Protein AF-A0A2P5GQV2-F1 (afdb_monomer_lite)

Structure (mmCIF, N/CA/C/O backbone):
data_AF-A0A2P5GQV2-F1
#
_entry.id   AF-A0A2P5GQV2-F1
#
loop_
_atom_site.group_PDB
_atom_site.id
_atom_site.type_symbol
_atom_site.label_atom_id
_atom_site.label_alt_id
_atom_site.label_comp_id
_atom_site.label_asym_id
_atom_site.label_entity_id
_atom_site.label_seq_id
_atom_site.pdbx_PDB_ins_code
_atom_site.Cartn_x
_atom_site.Cartn_y
_atom_site.Cartn_z
_atom_site.occupancy
_atom_site.B_iso_or_equiv
_atom_site.auth_seq_id
_atom_site.auth_comp_id
_atom_site.auth_asym_id
_atom_site.auth_atom_id
_atom_site.pdbx_PDB_model_num
ATOM 1 N N . MET A 1 1 ? 13.552 -11.429 -9.523 1.00 64.81 1 MET A N 1
ATOM 2 C CA . MET A 1 1 ? 14.384 -10.788 -8.478 1.00 64.81 1 MET A CA 1
ATOM 3 C C . MET A 1 1 ? 13.770 -11.135 -7.137 1.00 64.81 1 MET A C 1
ATOM 5 O O . MET A 1 1 ? 12.593 -10.899 -7.019 1.00 64.81 1 MET A O 1
ATOM 9 N N . ASN A 1 2 ? 14.469 -11.722 -6.168 1.00 74.31 2 ASN A N 1
ATOM 10 C CA . ASN A 1 2 ? 13.862 -11.954 -4.846 1.00 74.31 2 ASN A CA 1
ATOM 11 C C . ASN A 1 2 ? 14.017 -10.670 -4.006 1.00 74.31 2 ASN A C 1
ATOM 13 O O . ASN A 1 2 ? 15.121 -10.126 -3.949 1.00 74.31 2 ASN A O 1
ATOM 17 N N . PHE A 1 3 ? 12.940 -10.153 -3.420 1.00 82.56 3 PHE A N 1
ATOM 18 C CA . PHE A 1 3 ? 12.954 -8.948 -2.594 1.00 82.56 3 PHE A CA 1
ATOM 19 C C . PHE A 1 3 ? 13.264 -9.300 -1.139 1.00 82.56 3 PHE A C 1
ATOM 21 O O . PHE A 1 3 ? 12.441 -9.880 -0.439 1.00 82.56 3 PHE A O 1
ATOM 28 N N . GLU A 1 4 ? 14.433 -8.886 -0.650 1.00 86.38 4 GLU A N 1
ATOM 29 C CA . GLU A 1 4 ? 14.764 -8.973 0.782 1.00 86.38 4 GLU A CA 1
ATOM 30 C C . GLU A 1 4 ? 14.183 -7.799 1.588 1.00 86.38 4 GLU A C 1
ATOM 32 O O . GLU A 1 4 ? 13.942 -7.910 2.789 1.00 86.38 4 GLU A O 1
ATOM 37 N N . LYS A 1 5 ? 13.982 -6.650 0.933 1.00 90.69 5 LYS A N 1
ATOM 38 C CA . LYS A 1 5 ? 13.413 -5.432 1.517 1.00 90.69 5 LYS A CA 1
ATOM 39 C C . LYS A 1 5 ? 12.831 -4.532 0.433 1.00 90.69 5 LYS A C 1
ATOM 41 O O . LYS A 1 5 ? 13.280 -4.581 -0.711 1.00 90.69 5 LYS A O 1
ATOM 46 N N . LEU A 1 6 ? 11.910 -3.660 0.830 1.00 93.75 6 LEU A 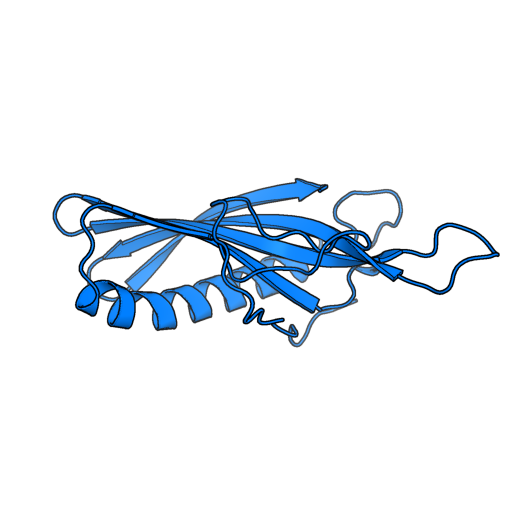N 1
ATOM 47 C CA . LEU A 1 6 ? 11.354 -2.615 -0.028 1.00 93.75 6 LEU A CA 1
ATOM 48 C C . LEU A 1 6 ? 11.745 -1.235 0.485 1.00 93.75 6 LEU A C 1
ATOM 50 O O . LEU A 1 6 ? 11.911 -1.025 1.689 1.00 93.75 6 LEU A O 1
ATOM 54 N N . ASN A 1 7 ? 11.862 -0.285 -0.434 1.00 94.25 7 ASN A N 1
ATOM 55 C CA . ASN A 1 7 ? 12.106 1.109 -0.112 1.00 94.25 7 ASN A CA 1
ATOM 56 C C . ASN A 1 7 ? 10.783 1.888 -0.135 1.00 94.25 7 ASN A C 1
ATOM 58 O O . ASN A 1 7 ? 10.211 2.113 -1.200 1.00 94.25 7 ASN A O 1
ATOM 62 N N . LYS A 1 8 ? 10.292 2.284 1.045 1.00 93.44 8 LYS A N 1
ATOM 63 C CA . LYS A 1 8 ? 9.068 3.089 1.169 1.00 93.44 8 LYS A CA 1
ATOM 64 C C . LYS A 1 8 ? 9.379 4.545 0.842 1.00 93.44 8 LYS A C 1
ATOM 66 O O . LYS A 1 8 ? 10.115 5.199 1.584 1.00 93.44 8 LYS A O 1
ATOM 71 N N . LEU A 1 9 ? 8.782 5.063 -0.221 1.00 92.31 9 LEU A N 1
ATOM 72 C CA . LEU A 1 9 ? 8.817 6.480 -0.551 1.00 92.31 9 LEU A CA 1
ATOM 73 C C . LEU A 1 9 ? 7.778 7.221 0.299 1.00 92.31 9 LEU A C 1
ATOM 75 O O . LEU A 1 9 ? 6.686 6.714 0.562 1.00 92.31 9 LEU A O 1
ATOM 79 N N . ASN A 1 10 ? 8.140 8.417 0.759 1.00 90.38 10 ASN A N 1
ATOM 80 C CA . ASN A 1 10 ? 7.266 9.278 1.548 1.00 90.38 10 ASN A CA 1
ATOM 81 C C . ASN A 1 10 ? 7.151 10.630 0.853 1.00 90.38 10 ASN A C 1
ATOM 83 O O . ASN A 1 10 ? 8.153 11.184 0.401 1.00 90.38 10 ASN A O 1
ATOM 87 N N . PHE A 1 11 ? 5.934 11.163 0.809 1.00 89.25 11 PHE A N 1
ATOM 88 C CA . PHE A 1 11 ? 5.635 12.435 0.166 1.00 89.25 11 PHE A CA 1
ATOM 89 C C . PHE A 1 11 ? 5.110 13.428 1.194 1.00 89.25 11 PHE A C 1
ATOM 91 O O . PHE A 1 11 ? 4.190 13.125 1.953 1.00 89.25 11 PHE A O 1
ATOM 98 N N . GLU A 1 12 ? 5.698 14.622 1.215 1.00 85.75 12 GLU A N 1
ATOM 99 C CA . GLU A 1 12 ? 5.372 15.665 2.195 1.00 85.75 12 GLU A CA 1
ATOM 100 C C . GLU A 1 12 ? 4.339 16.673 1.671 1.00 85.75 12 GLU A C 1
ATOM 102 O O . GLU A 1 12 ? 3.669 17.354 2.453 1.00 85.75 12 GLU A O 1
ATOM 107 N N . ALA A 1 13 ? 4.196 16.786 0.347 1.00 88.25 13 ALA A N 1
ATOM 108 C CA . ALA A 1 13 ? 3.276 17.731 -0.273 1.00 88.25 13 ALA A CA 1
ATOM 109 C C . ALA A 1 13 ? 1.825 17.353 0.053 1.00 88.25 13 ALA A C 1
ATOM 111 O O . ALA A 1 13 ? 1.399 16.236 -0.205 1.00 88.25 13 ALA A O 1
ATOM 112 N N . LYS A 1 14 ? 1.039 18.268 0.627 1.00 86.81 14 LYS A N 1
ATOM 113 C CA . LYS A 1 14 ? -0.340 17.958 1.040 1.00 86.81 14 LYS A CA 1
ATOM 114 C C . LYS A 1 14 ? -1.230 17.598 -0.149 1.00 86.81 14 LYS A C 1
ATOM 116 O O . LYS A 1 14 ? -1.227 18.285 -1.165 1.00 86.81 14 LYS A O 1
ATOM 121 N N . ASN A 1 15 ? -2.065 16.586 0.046 1.00 85.50 15 ASN A N 1
ATOM 122 C CA . ASN A 1 15 ? -3.091 16.186 -0.905 1.00 85.50 15 ASN A CA 1
ATOM 123 C C . ASN A 1 15 ? -4.384 16.980 -0.658 1.00 85.50 15 ASN A C 1
ATOM 125 O O . ASN A 1 15 ? -5.233 16.583 0.138 1.00 85.50 15 ASN A O 1
ATOM 129 N N . ASN A 1 16 ? -4.489 18.157 -1.282 1.00 81.38 16 ASN A N 1
ATOM 130 C CA . ASN A 1 16 ? -5.608 19.088 -1.065 1.00 81.38 16 ASN A CA 1
ATOM 131 C C . ASN A 1 16 ? -6.833 18.784 -1.939 1.00 81.38 16 ASN A C 1
ATOM 133 O O . ASN A 1 16 ? -7.930 19.241 -1.628 1.00 81.38 16 ASN A O 1
ATOM 137 N N . GLU A 1 17 ? -6.644 18.044 -3.029 1.00 80.31 17 GLU A N 1
ATOM 138 C CA . GLU A 1 17 ? -7.695 17.736 -4.007 1.00 80.31 17 GLU A CA 1
ATOM 139 C C . GLU A 1 17 ? -8.334 16.368 -3.763 1.00 80.31 17 GLU A C 1
ATOM 141 O O . GLU A 1 17 ? -9.261 15.980 -4.468 1.00 80.31 17 GLU A O 1
ATOM 146 N N . ASN A 1 18 ? -7.875 15.651 -2.730 1.00 75.81 18 ASN A N 1
ATOM 147 C CA . ASN A 1 18 ? -8.379 14.329 -2.370 1.00 75.81 18 ASN A CA 1
ATOM 148 C C . ASN A 1 18 ? -8.330 13.347 -3.561 1.00 75.81 18 ASN A C 1
ATOM 150 O O . ASN A 1 18 ? -9.189 12.477 -3.701 1.00 75.81 18 ASN A O 1
ATOM 154 N N . HIS A 1 19 ? -7.325 13.502 -4.423 1.00 79.12 19 HIS A N 1
ATOM 155 C CA . HIS A 1 19 ? -6.992 12.562 -5.489 1.00 79.12 19 HIS A CA 1
ATOM 156 C C . HIS A 1 19 ? -6.080 11.458 -4.939 1.00 79.12 19 HIS A C 1
ATOM 158 O O . HIS A 1 19 ? -5.572 11.560 -3.823 1.00 79.12 19 HIS A O 1
ATOM 164 N N . HIS A 1 20 ? -5.863 10.386 -5.695 1.00 79.25 20 HIS A N 1
ATOM 165 C CA . HIS A 1 20 ? -4.835 9.408 -5.336 1.00 79.25 20 HIS A CA 1
ATOM 166 C C . HIS A 1 20 ? -3.445 9.942 -5.696 1.00 79.25 20 HIS A C 1
ATOM 168 O O . HIS A 1 20 ? -3.300 10.787 -6.579 1.00 79.25 20 HIS A O 1
ATOM 174 N N . VAL A 1 21 ? -2.425 9.449 -4.996 1.00 81.12 21 VAL A N 1
ATOM 175 C CA . VAL A 1 21 ? -1.026 9.727 -5.332 1.00 81.12 21 VAL A CA 1
ATOM 176 C C . VAL A 1 21 ? -0.643 8.874 -6.533 1.00 81.12 21 VAL A C 1
ATOM 178 O O . VAL A 1 21 ? -0.892 7.673 -6.519 1.00 81.12 21 VAL A O 1
ATOM 181 N N . CYS A 1 22 ? -0.043 9.496 -7.539 1.00 81.94 22 CYS A N 1
ATOM 182 C CA . CYS A 1 22 ? 0.510 8.824 -8.706 1.00 81.94 22 CYS A CA 1
ATOM 183 C C . CYS A 1 22 ? 1.919 9.363 -8.948 1.00 81.94 22 CYS A C 1
ATOM 185 O O . CYS A 1 22 ? 2.171 10.559 -8.748 1.00 81.94 22 CYS A O 1
ATOM 187 N N . TRP A 1 23 ? 2.831 8.490 -9.365 1.00 78.38 23 TRP A N 1
ATOM 188 C CA . TRP A 1 23 ? 4.145 8.900 -9.838 1.00 78.38 23 TRP A CA 1
ATOM 189 C C . TRP A 1 23 ? 4.048 9.324 -11.307 1.00 78.38 23 TRP A C 1
ATOM 191 O O . TRP A 1 23 ? 4.292 8.536 -12.218 1.00 78.38 23 TRP A O 1
ATOM 201 N N . ASP A 1 24 ? 3.654 10.579 -11.524 1.00 70.31 24 ASP A N 1
ATOM 202 C CA . ASP A 1 24 ? 3.516 11.200 -12.843 1.00 70.31 24 ASP A CA 1
ATOM 203 C C . ASP A 1 24 ? 4.662 12.195 -13.082 1.00 70.31 24 ASP A C 1
ATOM 205 O O . ASP A 1 24 ? 5.016 12.992 -12.215 1.00 70.31 24 ASP A O 1
ATOM 209 N N . VAL A 1 25 ? 5.255 12.165 -14.272 1.00 66.69 25 VAL A N 1
ATOM 210 C CA . VAL A 1 25 ? 6.312 13.107 -14.670 1.00 66.69 25 VAL A CA 1
ATOM 211 C C . VAL A 1 25 ? 5.818 14.548 -14.756 1.00 66.69 25 VAL A C 1
ATOM 213 O O . VAL A 1 25 ? 6.612 15.473 -14.574 1.00 66.69 25 VAL A O 1
ATOM 216 N N . ASP A 1 26 ? 4.523 14.737 -15.009 1.00 71.50 26 ASP A N 1
ATOM 217 C CA . ASP A 1 26 ? 3.915 16.052 -15.194 1.00 71.50 26 ASP A CA 1
ATOM 218 C C . ASP A 1 26 ? 3.403 16.660 -13.875 1.00 71.50 26 ASP A C 1
ATOM 220 O O . ASP A 1 26 ? 3.098 17.856 -13.820 1.00 71.50 26 ASP A O 1
ATOM 224 N N . HIS A 1 27 ? 3.354 15.877 -12.788 1.00 74.38 27 HIS A N 1
ATOM 225 C CA . HIS A 1 27 ? 2.795 16.300 -11.503 1.00 74.38 27 HIS A CA 1
ATOM 226 C C . HIS A 1 27 ? 3.657 15.859 -10.317 1.00 74.38 27 HIS A C 1
ATOM 228 O O . HIS A 1 27 ? 4.016 14.698 -10.175 1.00 74.38 27 HIS A O 1
ATOM 234 N N . THR A 1 28 ? 3.935 16.776 -9.388 1.00 80.56 28 THR A N 1
ATOM 235 C CA . THR A 1 28 ? 4.627 16.423 -8.140 1.00 80.56 28 THR A CA 1
ATOM 236 C C . THR A 1 28 ? 3.764 15.468 -7.300 1.00 80.56 28 THR A C 1
ATOM 238 O O . THR A 1 28 ? 2.657 15.865 -6.920 1.00 80.56 28 THR A O 1
ATOM 241 N N . PRO A 1 29 ? 4.259 14.271 -6.924 1.00 84.81 29 PRO A N 1
ATOM 242 C CA . PRO A 1 29 ? 3.521 13.359 -6.057 1.00 84.81 29 PRO A CA 1
ATOM 243 C C . PRO A 1 29 ? 3.183 13.997 -4.703 1.00 84.81 29 PRO A C 1
ATOM 245 O O . PRO A 1 29 ? 4.009 14.676 -4.082 1.00 84.81 29 PRO A O 1
ATOM 248 N N . THR A 1 30 ? 1.961 13.769 -4.228 1.00 88.88 30 THR A N 1
ATOM 249 C CA . THR A 1 30 ? 1.470 14.281 -2.941 1.00 88.88 30 THR A CA 1
ATOM 250 C C . THR A 1 30 ? 1.430 13.198 -1.865 1.00 88.88 30 THR A C 1
ATOM 252 O O . THR A 1 30 ? 1.622 12.020 -2.132 1.00 88.88 30 THR A O 1
ATOM 255 N N . ALA A 1 31 ? 1.170 13.591 -0.623 1.00 91.06 31 ALA A N 1
ATOM 256 C CA . ALA A 1 31 ? 0.961 12.709 0.511 1.00 91.06 31 ALA A CA 1
ATOM 257 C C . ALA A 1 31 ? -0.233 11.763 0.270 1.00 91.06 31 ALA A C 1
ATOM 259 O O . ALA A 1 31 ? -1.145 12.10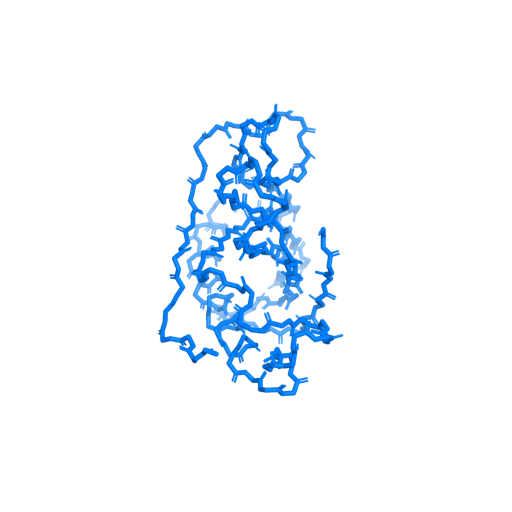7 -0.494 1.00 91.06 31 ALA A O 1
ATOM 260 N N . PRO A 1 32 ? -0.266 10.600 0.948 1.00 92.12 32 PRO A N 1
ATOM 261 C CA . PRO A 1 32 ? -1.346 9.634 0.798 1.00 92.12 32 PRO A CA 1
ATOM 262 C C . PRO A 1 32 ? -2.713 10.265 1.055 1.00 92.12 32 PRO A C 1
ATOM 264 O O . PRO A 1 32 ? -2.872 11.101 1.952 1.00 92.12 32 PRO A O 1
ATOM 267 N N . ARG A 1 33 ? -3.723 9.812 0.317 1.00 92.50 33 ARG A N 1
ATOM 268 C CA . ARG A 1 33 ? -5.113 10.119 0.645 1.00 92.50 33 ARG A CA 1
ATOM 269 C C . ARG A 1 33 ? -5.519 9.357 1.909 1.00 92.50 33 ARG A C 1
ATOM 271 O O . ARG A 1 33 ? -5.294 8.154 2.011 1.00 92.50 33 ARG A O 1
ATOM 278 N N . LEU A 1 34 ? -6.111 10.050 2.882 1.00 92.62 34 LEU A N 1
ATOM 279 C CA . LEU A 1 34 ? -6.546 9.460 4.153 1.00 92.62 34 LEU A CA 1
ATOM 280 C C . LEU A 1 34 ? -8.060 9.613 4.306 1.00 92.62 34 LEU A C 1
ATOM 282 O O . LEU A 1 34 ? -8.568 10.730 4.381 1.00 92.62 34 LEU A O 1
ATOM 286 N N . CYS A 1 35 ? -8.778 8.494 4.377 1.00 92.56 35 CYS A N 1
ATOM 287 C CA . CYS A 1 35 ? -10.235 8.459 4.498 1.00 92.56 35 CYS A CA 1
ATOM 288 C C . CYS A 1 35 ? -10.640 7.685 5.756 1.00 92.56 35 CYS A C 1
ATOM 290 O O . CYS A 1 35 ? -10.778 6.462 5.739 1.00 92.56 35 CYS A O 1
ATOM 292 N N . TYR A 1 36 ? -10.849 8.408 6.857 1.00 94.12 36 TYR A N 1
ATOM 293 C CA . TYR A 1 36 ? -11.226 7.829 8.145 1.00 94.12 36 TYR A CA 1
ATOM 294 C C . TYR A 1 36 ? -12.664 8.175 8.516 1.00 94.12 36 TYR A C 1
ATOM 296 O O . TYR A 1 36 ? -13.040 9.344 8.548 1.00 94.12 36 TYR A O 1
ATOM 304 N N . THR A 1 37 ? -13.465 7.157 8.832 1.00 95.81 37 THR A N 1
ATOM 305 C CA . THR A 1 37 ? -14.874 7.326 9.215 1.00 95.81 37 THR A CA 1
ATOM 306 C C . THR A 1 37 ? -15.131 6.733 10.595 1.00 95.81 37 THR A C 1
ATOM 308 O O . THR A 1 37 ? -14.878 5.552 10.821 1.00 95.81 37 THR A O 1
ATOM 311 N N . ASN A 1 38 ? -1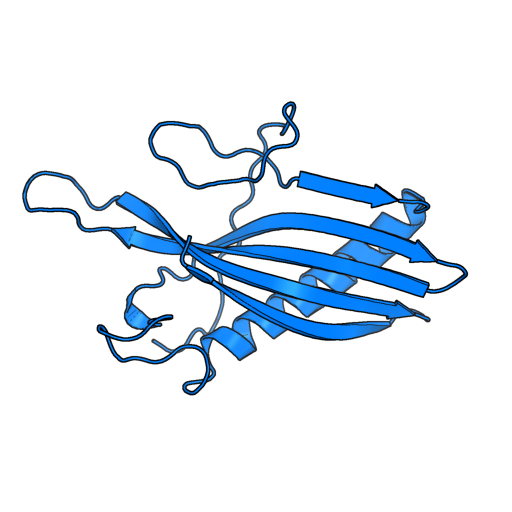5.682 7.540 11.508 1.00 95.06 38 ASN A N 1
ATOM 312 C CA . ASN A 1 38 ? -15.983 7.166 12.900 1.00 95.06 38 ASN A CA 1
ATOM 313 C C . ASN A 1 38 ? -14.766 6.711 13.728 1.00 95.06 38 ASN A C 1
ATOM 315 O O . ASN A 1 38 ? -14.916 5.949 14.681 1.00 95.06 38 ASN A O 1
ATOM 319 N N . ILE A 1 39 ? -13.567 7.180 13.385 1.00 93.44 39 ILE A N 1
ATOM 320 C CA . ILE A 1 39 ? -12.319 6.836 14.071 1.00 93.44 39 ILE A CA 1
ATOM 321 C C . ILE A 1 39 ? -11.743 8.094 14.724 1.00 93.44 39 ILE A C 1
ATOM 323 O O . ILE A 1 39 ? -11.685 9.150 14.097 1.00 93.44 39 ILE A O 1
ATOM 327 N N . SER A 1 40 ? -11.299 7.987 15.975 1.00 93.25 40 SER A N 1
AT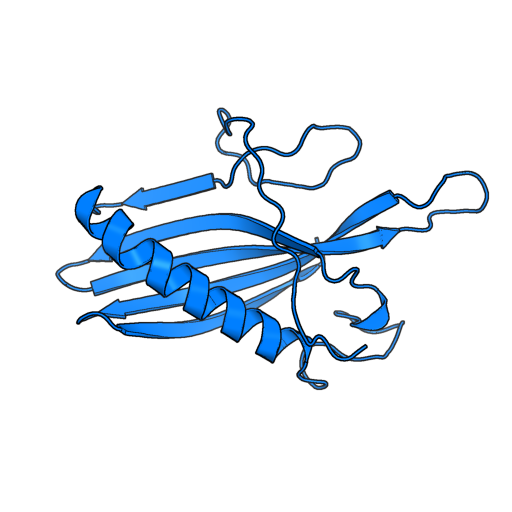OM 328 C CA . SER A 1 40 ? -10.585 9.065 16.667 1.00 93.25 40 SER A CA 1
ATOM 329 C C . SER A 1 40 ? -9.084 9.072 16.354 1.00 93.25 40 SER A C 1
ATOM 331 O O . SER A 1 40 ? -8.483 8.036 16.081 1.00 93.25 40 SER A O 1
ATOM 333 N N . GLU A 1 41 ? -8.429 10.227 16.494 1.00 92.81 41 GLU A N 1
ATOM 334 C CA . GLU A 1 41 ? -6.970 10.358 16.318 1.00 92.81 41 GLU A CA 1
ATOM 335 C C . GLU A 1 41 ? -6.165 9.403 17.215 1.00 92.81 41 GLU A C 1
ATOM 337 O O . GLU A 1 41 ? -5.142 8.860 16.802 1.00 92.81 41 GLU A O 1
ATOM 342 N N . LYS A 1 42 ? -6.648 9.150 18.439 1.00 93.25 42 LYS A N 1
ATOM 343 C CA . LYS A 1 42 ? -6.029 8.191 19.365 1.00 93.25 42 LYS A CA 1
ATOM 344 C C . LYS A 1 42 ? -6.099 6.756 18.839 1.00 93.25 42 LYS A C 1
ATOM 346 O O . LYS A 1 42 ? -5.193 5.970 19.079 1.00 93.25 42 LYS A O 1
ATOM 351 N N . GLU A 1 43 ? -7.185 6.393 18.169 1.00 93.19 43 GLU A N 1
ATOM 352 C CA . GLU A 1 43 ? -7.323 5.065 17.571 1.00 93.19 43 GLU A CA 1
ATOM 353 C C . GLU A 1 43 ? -6.449 4.933 16.325 1.00 93.19 43 GLU A C 1
ATOM 355 O O . GLU A 1 43 ? -5.809 3.899 16.157 1.00 93.19 43 GLU A O 1
ATOM 360 N N . ILE A 1 44 ? -6.339 5.993 15.514 1.00 92.12 44 ILE A N 1
ATOM 361 C CA . ILE A 1 44 ? -5.416 6.038 14.368 1.00 92.12 44 ILE A CA 1
ATOM 362 C C . ILE A 1 44 ? -3.977 5.839 14.843 1.00 92.12 44 ILE A C 1
ATOM 364 O O . ILE A 1 44 ? -3.272 5.007 14.285 1.00 92.12 44 ILE A O 1
ATOM 368 N N . SER A 1 45 ? -3.539 6.532 15.898 1.00 92.81 45 SER A N 1
ATOM 369 C CA . SER A 1 45 ? -2.153 6.417 16.378 1.00 92.81 45 SER A CA 1
ATOM 370 C C . SER A 1 45 ? -1.794 5.031 16.930 1.00 92.81 45 SER A C 1
ATOM 372 O O . SER A 1 45 ? -0.617 4.678 16.968 1.00 92.81 45 SER A O 1
ATOM 374 N N . ILE A 1 46 ? -2.792 4.234 17.326 1.00 92.06 46 ILE A N 1
ATOM 375 C CA . ILE A 1 46 ? -2.619 2.829 17.721 1.00 92.06 46 ILE A CA 1
ATOM 376 C C . ILE A 1 46 ? -2.641 1.914 16.492 1.00 92.06 46 ILE A C 1
ATOM 378 O O . ILE A 1 46 ? -1.800 1.024 16.381 1.00 92.06 46 ILE A O 1
ATOM 382 N N . LEU A 1 47 ? -3.602 2.115 15.587 1.00 92.44 47 LEU A N 1
ATOM 383 C CA . LEU A 1 47 ? -3.804 1.275 14.408 1.00 92.44 47 LEU A CA 1
ATOM 384 C C . LEU A 1 47 ? -2.661 1.418 13.400 1.00 92.44 47 LEU A C 1
ATOM 386 O O . LEU A 1 47 ? -2.173 0.413 12.891 1.00 92.44 47 LEU A O 1
ATOM 390 N N . ASP A 1 48 ? -2.231 2.647 13.115 1.00 92.62 48 ASP A N 1
ATOM 391 C CA . ASP A 1 48 ? -1.368 2.947 11.971 1.00 92.62 48 ASP A CA 1
ATOM 392 C C . ASP A 1 48 ? -0.028 2.188 12.019 1.00 92.62 48 ASP A C 1
ATOM 394 O O . ASP A 1 48 ? 0.276 1.485 11.058 1.00 92.62 48 ASP A O 1
ATOM 398 N N . PRO A 1 49 ? 0.732 2.154 13.134 1.00 94.25 49 PRO A N 1
ATOM 399 C CA . PRO A 1 49 ? 1.987 1.395 13.187 1.00 94.25 49 PRO A CA 1
ATOM 400 C C . PRO A 1 49 ? 1.805 -0.127 13.056 1.00 94.25 49 PRO A C 1
ATOM 402 O O . PRO A 1 49 ? 2.715 -0.839 12.623 1.00 94.25 49 PRO A O 1
ATOM 405 N N . LEU A 1 50 ? 0.652 -0.655 13.481 1.00 94.69 50 LEU A N 1
ATOM 406 C CA . LEU A 1 50 ? 0.328 -2.078 13.350 1.00 94.69 50 LEU A CA 1
ATOM 407 C C . LEU A 1 50 ? -0.019 -2.406 11.899 1.00 94.69 50 LEU A C 1
ATOM 409 O O . LEU A 1 50 ? 0.507 -3.371 11.343 1.00 94.69 50 LEU A O 1
ATOM 413 N N . LEU A 1 51 ? -0.848 -1.561 11.287 1.00 95.06 51 LEU A N 1
ATOM 414 C CA . LEU A 1 51 ? -1.264 -1.679 9.901 1.00 95.06 51 LEU A CA 1
ATOM 415 C C . LEU A 1 51 ? -0.079 -1.531 8.948 1.00 95.06 51 LEU A C 1
ATOM 417 O O . LEU A 1 51 ? 0.075 -2.354 8.056 1.00 95.06 51 LEU A O 1
ATOM 421 N N . GLU A 1 52 ? 0.802 -0.551 9.161 1.00 94.19 52 GLU A N 1
ATOM 422 C CA . GLU A 1 52 ? 1.983 -0.359 8.312 1.00 94.19 52 GLU A CA 1
ATOM 423 C C . GLU A 1 52 ? 2.897 -1.584 8.300 1.00 94.19 52 GLU A C 1
ATOM 425 O O . GLU A 1 52 ? 3.381 -1.987 7.245 1.00 94.19 52 GLU A O 1
ATOM 430 N N . ARG A 1 53 ? 3.098 -2.215 9.459 1.00 95.38 53 ARG A N 1
ATOM 431 C CA . ARG A 1 53 ? 3.885 -3.447 9.557 1.00 95.38 53 ARG A CA 1
ATOM 432 C C . ARG A 1 53 ? 3.194 -4.627 8.876 1.00 95.38 53 ARG A C 1
ATOM 434 O O . ARG A 1 53 ? 3.867 -5.384 8.182 1.00 95.38 53 ARG A O 1
ATOM 441 N N . ALA A 1 54 ? 1.884 -4.783 9.071 1.00 95.81 54 ALA A N 1
ATOM 442 C CA . ALA A 1 54 ? 1.114 -5.851 8.438 1.00 95.81 54 ALA A CA 1
ATOM 443 C C . ALA A 1 54 ? 1.117 -5.707 6.908 1.00 95.81 54 ALA A C 1
ATOM 445 O O . ALA A 1 54 ? 1.417 -6.667 6.204 1.00 95.81 54 ALA A O 1
ATOM 446 N N . VAL A 1 55 ? 0.876 -4.494 6.401 1.00 95.88 55 VAL A N 1
ATOM 447 C CA . VAL A 1 55 ? 0.939 -4.157 4.972 1.00 95.88 55 VAL A CA 1
ATOM 448 C C . VAL A 1 55 ? 2.329 -4.428 4.412 1.00 95.88 55 VAL A C 1
ATOM 450 O O . VAL A 1 55 ? 2.442 -5.121 3.409 1.00 95.88 55 VAL A O 1
ATOM 453 N N . TYR A 1 56 ? 3.391 -3.955 5.072 1.00 95.94 56 TYR A N 1
ATOM 454 C CA . TYR A 1 56 ? 4.762 -4.176 4.604 1.00 95.94 56 TYR A CA 1
ATOM 455 C C . TYR A 1 56 ? 5.090 -5.664 4.435 1.00 95.94 56 TYR A C 1
ATOM 457 O O . TYR A 1 56 ? 5.620 -6.061 3.399 1.00 95.94 56 TYR A O 1
ATOM 465 N N . GLN A 1 57 ? 4.751 -6.490 5.431 1.00 96.06 57 GLN A N 1
ATOM 466 C CA . GLN A 1 57 ? 4.999 -7.929 5.357 1.00 96.06 57 GLN A CA 1
ATOM 467 C C . GLN A 1 57 ? 4.160 -8.588 4.257 1.00 96.06 57 GLN A C 1
ATOM 469 O O . GLN A 1 57 ? 4.688 -9.347 3.455 1.00 96.06 57 GLN A O 1
ATOM 474 N N . THR A 1 58 ? 2.879 -8.232 4.174 1.00 96.25 58 THR A N 1
ATOM 475 C CA . THR A 1 58 ? 1.943 -8.766 3.174 1.00 96.25 58 THR A CA 1
ATOM 476 C C . THR A 1 58 ? 2.409 -8.480 1.751 1.00 96.25 58 THR A C 1
ATOM 478 O O . THR A 1 58 ? 2.384 -9.357 0.892 1.00 96.25 58 THR A O 1
ATOM 481 N N . VAL A 1 59 ? 2.868 -7.254 1.503 1.00 96.06 59 VAL A N 1
ATOM 482 C CA . VAL A 1 59 ? 3.433 -6.857 0.214 1.00 96.06 59 VAL A CA 1
ATOM 483 C C . VAL A 1 59 ? 4.687 -7.666 -0.102 1.00 96.06 59 VAL A C 1
ATOM 485 O O . VAL A 1 59 ? 4.819 -8.167 -1.215 1.00 96.06 59 VAL A O 1
ATOM 488 N N . LEU A 1 60 ? 5.626 -7.773 0.845 1.00 95.88 60 LEU A N 1
ATOM 489 C CA . LEU A 1 60 ? 6.849 -8.546 0.632 1.00 95.88 60 LEU A CA 1
ATOM 490 C C . LEU A 1 60 ? 6.535 -9.998 0.271 1.00 95.88 60 LEU A C 1
ATOM 492 O O . LEU A 1 60 ? 7.144 -10.539 -0.650 1.00 95.88 60 LEU A O 1
ATOM 496 N N . ASP A 1 61 ? 5.579 -10.605 0.968 1.00 95.69 61 ASP A N 1
ATOM 497 C CA . ASP A 1 61 ? 5.155 -11.977 0.709 1.00 95.69 61 ASP A CA 1
ATOM 498 C C . ASP A 1 61 ? 4.524 -12.094 -0.690 1.00 95.69 61 ASP A C 1
ATOM 500 O O . ASP A 1 61 ? 4.911 -12.971 -1.461 1.00 95.69 61 ASP A O 1
ATOM 504 N N . TYR A 1 62 ? 3.638 -11.160 -1.068 1.00 96.12 62 TYR A N 1
ATOM 505 C CA . TYR A 1 62 ? 3.024 -11.114 -2.402 1.00 96.12 62 TYR A CA 1
ATOM 506 C C . TYR A 1 62 ? 4.078 -11.017 -3.513 1.00 96.12 62 TYR A C 1
ATOM 508 O O . TYR A 1 62 ? 4.052 -11.780 -4.477 1.00 96.12 62 TYR A O 1
ATOM 516 N N . LEU A 1 63 ? 5.023 -10.080 -3.388 1.00 95.31 63 LEU A N 1
ATOM 517 C CA . LEU A 1 63 ? 6.025 -9.826 -4.422 1.00 95.31 63 LEU A CA 1
ATOM 518 C C . LEU A 1 63 ? 7.018 -10.981 -4.582 1.00 95.31 63 LEU A C 1
ATOM 520 O O . LEU A 1 63 ? 7.571 -11.149 -5.667 1.00 95.31 63 LEU A O 1
ATOM 524 N N . ASN A 1 64 ? 7.247 -11.768 -3.529 1.00 94.00 64 ASN A N 1
ATOM 525 C CA . ASN A 1 64 ? 8.165 -12.908 -3.542 1.00 94.00 64 ASN A CA 1
ATOM 526 C C . ASN A 1 64 ? 7.501 -14.243 -3.903 1.00 94.00 64 ASN A C 1
ATOM 528 O O . ASN A 1 64 ? 8.210 -15.208 -4.205 1.00 94.00 64 ASN A O 1
ATOM 532 N N . GLU A 1 65 ? 6.171 -14.301 -3.939 1.00 94.50 65 GLU A N 1
ATOM 533 C CA . GLU A 1 65 ? 5.420 -15.468 -4.394 1.00 94.50 65 GLU A CA 1
ATOM 534 C C . GLU A 1 65 ? 5.384 -15.521 -5.929 1.00 94.50 65 GLU A C 1
ATOM 536 O O . GLU A 1 65 ? 4.905 -14.605 -6.595 1.00 94.50 65 GLU A O 1
ATOM 541 N N . GLU A 1 66 ? 5.924 -16.591 -6.519 1.00 91.50 66 GLU A N 1
ATOM 542 C CA . GLU A 1 66 ? 6.061 -16.734 -7.979 1.00 91.50 66 GLU A CA 1
ATOM 543 C C . GLU A 1 66 ? 4.703 -16.880 -8.669 1.00 91.50 66 GLU A C 1
ATOM 545 O O . GLU A 1 66 ? 4.529 -16.415 -9.793 1.00 91.50 66 GLU A O 1
ATOM 550 N N . ALA A 1 67 ? 3.723 -17.475 -7.985 1.00 92.81 67 ALA A N 1
ATOM 551 C CA . ALA A 1 67 ? 2.367 -17.601 -8.509 1.00 92.81 67 ALA A CA 1
ATOM 552 C C . ALA A 1 67 ? 1.612 -16.259 -8.586 1.00 92.81 67 ALA A C 1
ATOM 554 O O . ALA A 1 67 ? 0.638 -16.161 -9.330 1.00 92.81 67 ALA A O 1
ATOM 555 N N . LEU A 1 68 ? 2.037 -15.250 -7.817 1.00 93.31 68 LEU A N 1
ATOM 556 C CA . LEU A 1 68 ? 1.382 -13.940 -7.734 1.00 93.31 68 LEU A CA 1
ATOM 557 C C . LEU A 1 68 ? 2.149 -12.869 -8.512 1.00 93.31 68 LEU A C 1
ATOM 559 O O . LEU A 1 68 ? 1.553 -12.122 -9.280 1.00 93.31 68 LEU A O 1
ATOM 563 N N . CYS A 1 69 ? 3.471 -12.820 -8.351 1.00 92.75 69 CYS A N 1
ATOM 564 C CA . CYS A 1 69 ? 4.362 -11.911 -9.059 1.00 92.75 69 CYS A CA 1
ATOM 565 C C . CYS A 1 69 ? 5.479 -12.724 -9.707 1.00 92.75 69 CYS A C 1
ATOM 567 O O . CYS A 1 69 ? 6.432 -13.130 -9.045 1.00 92.75 69 CYS A O 1
ATOM 569 N N . ASN A 1 70 ? 5.333 -12.996 -10.997 1.00 91.62 70 ASN A N 1
ATOM 570 C CA . ASN A 1 70 ? 6.152 -13.971 -11.713 1.00 91.62 70 ASN A CA 1
ATOM 571 C C . ASN A 1 70 ? 7.386 -13.318 -12.361 1.00 91.62 70 ASN A C 1
ATOM 573 O O . ASN A 1 70 ? 7.505 -12.095 -12.427 1.00 91.62 70 ASN A O 1
ATOM 577 N N . ALA A 1 71 ? 8.325 -14.125 -12.846 1.00 89.00 71 ALA A N 1
ATOM 578 C CA . ALA A 1 71 ? 9.508 -13.650 -13.566 1.00 89.00 71 ALA A CA 1
ATOM 579 C C . ALA A 1 71 ? 9.343 -13.570 -15.100 1.00 89.00 71 ALA A C 1
ATOM 581 O O . ALA A 1 71 ? 10.321 -13.278 -15.791 1.00 89.00 71 ALA A O 1
ATOM 582 N N . ASP A 1 72 ? 8.154 -13.844 -15.640 1.00 90.25 72 ASP A N 1
ATOM 583 C CA . ASP A 1 72 ? 7.893 -13.817 -17.079 1.00 90.25 72 ASP A CA 1
ATOM 584 C C . ASP A 1 72 ? 7.691 -12.361 -17.554 1.00 90.25 72 ASP A C 1
ATOM 586 O O . ASP A 1 72 ? 6.797 -11.666 -17.062 1.00 90.25 72 ASP A O 1
ATOM 590 N N . PRO A 1 73 ? 8.519 -11.850 -18.486 1.00 85.88 73 PRO A N 1
ATOM 591 C CA . PRO A 1 73 ? 8.421 -10.472 -18.969 1.00 85.88 73 PRO A CA 1
ATOM 592 C C . PRO A 1 73 ? 7.116 -10.156 -19.714 1.00 85.88 73 PRO A C 1
ATOM 594 O O . PRO A 1 73 ? 6.787 -8.968 -19.841 1.00 85.88 73 PRO A O 1
ATOM 597 N N . ASP A 1 74 ? 6.395 -11.178 -20.183 1.00 88.31 74 ASP A N 1
ATOM 598 C CA . ASP A 1 74 ? 5.158 -11.066 -20.957 1.00 88.31 74 ASP A CA 1
ATOM 599 C C . ASP A 1 74 ? 3.895 -11.263 -20.097 1.00 88.31 74 ASP A C 1
ATOM 601 O O . ASP A 1 74 ? 2.775 -11.131 -20.599 1.00 88.31 74 ASP A O 1
ATOM 605 N N . MET A 1 75 ? 4.044 -11.535 -18.793 1.00 90.69 75 MET A N 1
ATOM 606 C CA . MET A 1 75 ? 2.930 -11.696 -17.856 1.00 90.69 75 MET A CA 1
ATOM 607 C C . MET A 1 75 ? 2.909 -10.602 -16.789 1.00 90.69 75 MET A C 1
ATOM 609 O O . MET A 1 75 ? 3.935 -10.177 -16.267 1.00 90.69 75 MET A O 1
ATOM 613 N N . PHE A 1 76 ? 1.707 -10.165 -16.416 1.00 91.50 76 PHE A N 1
ATOM 614 C CA . PHE A 1 76 ? 1.505 -9.208 -15.330 1.00 91.50 76 PHE A CA 1
ATOM 615 C C . PHE A 1 76 ? 1.070 -9.916 -14.031 1.00 91.50 76 PHE A C 1
ATOM 617 O O . PHE A 1 76 ? 0.229 -10.816 -14.111 1.00 91.50 76 PHE A O 1
ATOM 624 N N . PRO A 1 77 ? 1.551 -9.479 -12.850 1.00 92.69 77 PRO A N 1
ATOM 625 C CA . PRO A 1 77 ? 2.680 -8.568 -12.645 1.00 92.69 77 PRO A CA 1
ATOM 626 C C . PRO A 1 77 ? 4.034 -9.281 -12.789 1.00 92.69 77 PRO A C 1
ATOM 628 O O . PRO A 1 77 ? 4.217 -10.398 -12.303 1.00 92.69 77 PRO A O 1
ATOM 631 N N . CYS A 1 78 ? 4.997 -8.600 -13.414 1.00 91.56 78 CYS A N 1
ATOM 632 C CA . CYS A 1 78 ? 6.342 -9.102 -13.676 1.00 91.56 78 CYS A CA 1
ATOM 633 C C . CYS A 1 78 ? 7.350 -8.542 -12.666 1.00 91.56 78 CYS A C 1
ATOM 635 O O . CYS A 1 78 ? 7.680 -7.352 -12.649 1.00 91.56 78 CYS A O 1
ATOM 637 N N . ARG A 1 79 ? 7.921 -9.433 -11.863 1.00 91.75 79 ARG A N 1
ATOM 638 C CA . ARG A 1 79 ? 8.846 -9.111 -10.779 1.00 91.75 79 ARG A CA 1
ATOM 639 C C . ARG A 1 79 ? 10.135 -8.449 -11.249 1.00 91.75 79 ARG A C 1
ATOM 641 O O . ARG A 1 79 ? 10.731 -7.683 -10.502 1.00 91.75 79 ARG A O 1
ATOM 648 N N . SER A 1 80 ? 10.611 -8.751 -12.459 1.00 88.81 80 SER A N 1
ATOM 649 C CA . SER A 1 80 ? 11.850 -8.154 -12.981 1.00 88.81 80 SER A CA 1
ATOM 650 C C . SER A 1 80 ? 11.690 -6.708 -13.449 1.00 88.81 80 SER A C 1
ATOM 652 O O . SER A 1 80 ? 12.700 -6.077 -13.748 1.00 88.81 80 SER A O 1
ATOM 654 N N . ARG A 1 81 ? 10.457 -6.191 -13.535 1.00 89.81 81 ARG A N 1
ATOM 655 C CA . ARG A 1 81 ? 10.191 -4.788 -13.892 1.00 89.81 81 ARG A CA 1
ATOM 656 C C . ARG A 1 81 ? 10.222 -3.853 -12.685 1.00 89.81 81 ARG A C 1
ATOM 658 O O . ARG A 1 81 ? 10.581 -2.688 -12.817 1.00 89.81 81 ARG A O 1
ATOM 665 N N . LEU A 1 82 ? 9.895 -4.381 -11.511 1.00 92.06 82 LEU A N 1
ATOM 666 C CA . LEU A 1 82 ? 9.812 -3.633 -10.263 1.00 92.06 82 LEU A CA 1
ATOM 667 C C . LEU A 1 82 ? 11.180 -3.100 -9.809 1.00 92.06 82 LEU A C 1
ATOM 669 O O . LEU A 1 82 ? 12.167 -3.835 -9.778 1.00 92.06 82 LEU A O 1
ATOM 673 N N . THR A 1 83 ? 11.225 -1.840 -9.371 1.00 92.12 83 THR A N 1
ATOM 674 C CA . THR A 1 83 ? 12.455 -1.202 -8.856 1.00 92.12 83 THR A CA 1
ATOM 675 C C . THR A 1 83 ? 12.749 -1.540 -7.391 1.00 92.12 83 THR A C 1
ATOM 677 O O . THR A 1 83 ? 13.860 -1.321 -6.905 1.00 92.12 83 THR A O 1
ATOM 680 N N . GLY A 1 84 ? 11.752 -2.067 -6.672 1.00 92.81 84 GLY A N 1
ATOM 681 C CA . GLY A 1 84 ? 11.783 -2.252 -5.218 1.00 92.81 84 GLY A CA 1
ATOM 682 C C . GLY A 1 84 ? 11.379 -1.007 -4.422 1.00 92.81 84 GLY A C 1
ATOM 683 O O . GLY A 1 84 ? 11.380 -1.054 -3.188 1.00 92.81 84 GLY A O 1
ATOM 684 N N . ASN A 1 85 ? 11.014 0.083 -5.100 1.00 93.88 85 ASN A N 1
ATOM 685 C CA . ASN A 1 85 ? 10.363 1.226 -4.479 1.00 93.88 85 ASN A CA 1
ATOM 686 C C . ASN A 1 85 ? 8.847 1.015 -4.416 1.00 93.88 85 ASN A C 1
ATOM 688 O O . ASN A 1 85 ? 8.241 0.401 -5.296 1.00 93.88 85 ASN A O 1
ATOM 692 N N . TYR A 1 86 ? 8.236 1.534 -3.356 1.00 95.00 86 TYR A N 1
ATOM 693 C CA . TYR A 1 86 ? 6.788 1.553 -3.212 1.00 95.00 86 TYR A CA 1
ATOM 694 C C . TYR A 1 86 ? 6.342 2.716 -2.339 1.00 95.00 86 TYR A C 1
ATOM 696 O O . TYR A 1 86 ? 7.127 3.272 -1.570 1.00 95.00 86 TYR A O 1
ATOM 704 N N . TYR A 1 87 ? 5.065 3.056 -2.404 1.00 94.19 87 TYR A N 1
ATOM 705 C CA . TYR A 1 87 ? 4.458 4.037 -1.516 1.00 94.19 87 TYR A CA 1
ATOM 706 C C . TYR A 1 87 ? 2.998 3.703 -1.242 1.00 94.19 87 TYR A C 1
ATOM 708 O O . TYR A 1 87 ? 2.392 2.861 -1.901 1.00 94.19 87 TYR A O 1
ATOM 716 N N . ILE A 1 88 ? 2.433 4.363 -0.234 1.00 94.81 88 ILE A N 1
ATOM 717 C CA . ILE A 1 88 ? 1.011 4.253 0.085 1.00 94.81 88 ILE A CA 1
ATOM 718 C C . ILE A 1 88 ? 0.287 5.380 -0.647 1.00 94.81 88 ILE A C 1
ATOM 720 O O . ILE A 1 88 ? 0.533 6.548 -0.359 1.00 94.81 88 ILE A O 1
ATOM 724 N N . ALA A 1 89 ? -0.588 5.038 -1.586 1.00 94.62 89 ALA A N 1
ATOM 725 C CA . ALA A 1 89 ? -1.393 6.010 -2.316 1.00 94.62 89 ALA A CA 1
ATOM 726 C C . ALA A 1 89 ? -2.640 6.412 -1.517 1.00 94.62 89 ALA A C 1
ATOM 728 O O . ALA A 1 89 ? -3.028 7.583 -1.505 1.00 94.62 89 ALA A O 1
ATOM 729 N N . GLU A 1 90 ? -3.241 5.457 -0.802 1.00 95.12 90 GLU A N 1
ATOM 730 C CA . GLU A 1 90 ? -4.441 5.685 0.001 1.00 95.12 90 GLU A CA 1
ATOM 731 C C . GLU A 1 90 ? -4.494 4.788 1.246 1.00 95.12 90 GLU A C 1
ATOM 733 O O . GLU A 1 90 ? -4.075 3.630 1.219 1.00 95.12 90 GLU A O 1
ATOM 738 N N . LYS A 1 91 ? -5.043 5.327 2.341 1.00 95.25 91 LYS A N 1
ATOM 739 C CA . LYS A 1 91 ? -5.512 4.562 3.502 1.00 95.25 91 LYS A CA 1
ATOM 740 C C . LYS A 1 91 ? -6.976 4.901 3.771 1.00 95.25 91 LYS A C 1
ATOM 742 O O . LYS A 1 91 ? -7.305 6.038 4.122 1.00 95.25 91 LYS A O 1
ATOM 747 N N . CYS A 1 92 ? -7.834 3.898 3.672 1.00 95.31 92 CYS A N 1
ATOM 748 C CA . CYS A 1 92 ? -9.251 3.982 3.990 1.00 95.31 92 CYS A CA 1
ATOM 749 C C . CYS A 1 92 ? -9.537 3.129 5.222 1.00 95.31 92 CYS A C 1
ATOM 751 O O . CYS A 1 92 ? -9.157 1.963 5.266 1.00 95.31 92 CYS A O 1
ATOM 753 N N . CYS A 1 93 ? -10.211 3.678 6.232 1.00 96.19 93 CYS A N 1
ATOM 754 C CA . CYS A 1 93 ? -10.643 2.891 7.384 1.00 96.19 93 CYS A CA 1
ATOM 755 C C . CYS A 1 93 ? -11.964 3.414 7.956 1.00 96.19 93 CYS A C 1
ATOM 757 O O . CYS A 1 93 ? -12.184 4.618 8.110 1.00 96.19 93 CYS A O 1
ATOM 759 N N . VAL A 1 94 ? -12.846 2.487 8.301 1.00 96.25 94 VAL A N 1
ATOM 760 C CA . VAL A 1 94 ? -14.117 2.738 8.968 1.00 96.25 94 VAL A CA 1
ATOM 761 C C . VAL A 1 94 ? -14.178 1.936 10.257 1.00 96.25 94 VAL A C 1
ATOM 763 O O . VAL A 1 94 ? -13.834 0.754 10.297 1.00 96.25 94 VAL A O 1
ATOM 766 N N . LYS A 1 95 ? -14.652 2.578 11.323 1.00 95.31 95 LYS A N 1
ATOM 767 C CA . LYS A 1 95 ? -15.019 1.887 12.556 1.00 95.31 95 LYS A CA 1
ATOM 768 C C . LYS A 1 95 ? -16.508 1.569 12.551 1.00 95.31 95 LYS A C 1
ATOM 770 O O . LYS A 1 95 ? -17.343 2.461 12.380 1.00 95.31 95 LYS A O 1
ATOM 775 N N . GLN A 1 96 ? -16.829 0.303 12.784 1.00 93.50 96 GLN A N 1
ATOM 776 C CA . GLN A 1 96 ? -18.183 -0.181 13.024 1.00 93.50 96 GLN A CA 1
ATOM 777 C C . GLN A 1 96 ? -18.186 -0.931 14.356 1.00 93.50 96 GLN A C 1
ATOM 779 O O . GLN A 1 96 ? -17.441 -1.890 14.544 1.00 93.50 96 GLN A O 1
ATOM 784 N N . GLU A 1 97 ? -18.991 -0.454 15.308 1.00 87.75 97 GLU A N 1
ATOM 785 C CA . GLU A 1 97 ? -19.003 -0.953 16.689 1.00 87.75 97 GLU A CA 1
ATOM 786 C C . GLU A 1 97 ? -17.591 -0.941 17.318 1.00 87.75 97 GLU A C 1
ATOM 788 O O . GLU A 1 97 ? -17.020 0.130 17.523 1.00 87.75 97 GLU A O 1
ATOM 793 N N . ASN A 1 98 ? -17.019 -2.116 17.602 1.00 86.38 98 ASN A N 1
ATOM 794 C CA . ASN A 1 98 ? -15.676 -2.298 18.164 1.00 86.38 98 ASN A CA 1
ATOM 795 C C . ASN A 1 98 ? -14.679 -2.920 17.168 1.00 86.38 98 ASN A C 1
ATOM 797 O O . ASN A 1 98 ? -13.645 -3.443 17.588 1.00 86.38 98 ASN A O 1
ATOM 801 N N . ARG A 1 99 ? -14.974 -2.876 15.864 1.00 92.81 99 ARG A N 1
ATOM 802 C CA . ARG A 1 99 ? -14.100 -3.394 14.807 1.00 92.81 99 ARG A CA 1
ATOM 803 C C . ARG A 1 99 ? -13.780 -2.309 13.788 1.00 92.81 99 ARG A C 1
ATOM 805 O O . ARG A 1 99 ? -14.599 -1.441 13.483 1.00 92.81 99 ARG A O 1
ATOM 812 N N . PHE A 1 100 ? -12.561 -2.365 13.278 1.00 94.62 100 PHE A N 1
ATOM 813 C CA . PHE A 1 100 ? -12.082 -1.503 12.212 1.00 94.62 100 PHE A CA 1
ATOM 814 C C . PHE A 1 100 ? -11.985 -2.332 10.940 1.00 94.62 100 PHE A C 1
ATOM 816 O O . PHE A 1 100 ? -11.564 -3.488 10.988 1.00 94.62 100 PHE A O 1
ATOM 823 N N . HIS A 1 101 ? -12.368 -1.737 9.821 1.00 96.06 101 HIS A N 1
ATOM 824 C CA . HIS A 1 101 ? -12.286 -2.342 8.500 1.00 96.06 101 HIS A CA 1
ATOM 825 C C . HIS A 1 101 ? -11.782 -1.310 7.515 1.00 96.06 101 HIS A C 1
ATOM 827 O O . HIS A 1 101 ? -12.105 -0.128 7.643 1.00 96.06 101 HIS A O 1
ATOM 833 N N . GLY A 1 102 ? -11.031 -1.740 6.516 1.00 97.00 102 GLY A N 1
ATOM 834 C CA . GLY A 1 102 ? -10.493 -0.795 5.561 1.00 97.00 102 GLY A CA 1
ATOM 835 C C . GLY A 1 102 ? -9.644 -1.430 4.487 1.00 97.00 102 GLY A C 1
ATOM 836 O O . GLY A 1 102 ? -9.540 -2.655 4.395 1.00 97.00 102 GLY A O 1
ATOM 837 N N . SER A 1 103 ? -9.019 -0.557 3.709 1.00 97.75 103 SER A N 1
ATOM 838 C CA . SER A 1 103 ? -8.022 -0.925 2.722 1.00 97.75 103 SER A CA 1
ATOM 839 C C . SER A 1 103 ? -6.836 0.034 2.747 1.00 97.75 103 SER A C 1
ATOM 841 O O . SER A 1 103 ? -6.936 1.198 3.156 1.00 97.75 103 SER A O 1
ATOM 843 N N . VAL A 1 104 ? -5.681 -0.485 2.344 1.00 97.88 104 VAL A N 1
ATOM 844 C CA . VAL A 1 104 ? -4.478 0.296 2.065 1.00 97.88 104 VAL A CA 1
ATOM 845 C C . VAL A 1 104 ? -4.093 0.046 0.618 1.00 97.88 104 VAL A C 1
ATOM 847 O O . VAL A 1 104 ? -3.772 -1.084 0.256 1.00 97.88 104 VAL A O 1
ATOM 850 N N . LEU A 1 105 ? -4.112 1.101 -0.191 1.00 97.25 105 LEU A N 1
ATOM 851 C CA . LEU A 1 105 ? -3.659 1.062 -1.574 1.00 97.25 105 LEU A CA 1
ATOM 852 C C . LEU A 1 105 ? -2.174 1.407 -1.620 1.00 97.25 105 LEU A C 1
ATOM 854 O O . LEU A 1 105 ? -1.758 2.492 -1.200 1.00 97.25 105 LEU A O 1
ATOM 858 N N . THR A 1 106 ? -1.377 0.483 -2.138 1.00 97.25 106 THR A N 1
ATOM 859 C CA . THR A 1 106 ? 0.062 0.651 -2.347 1.00 97.25 106 THR A CA 1
ATOM 860 C C . THR A 1 106 ? 0.381 0.642 -3.828 1.00 97.25 106 THR A C 1
ATOM 862 O O . THR A 1 106 ? -0.196 -0.149 -4.566 1.00 97.25 106 THR A O 1
ATOM 865 N N . HIS A 1 107 ? 1.284 1.516 -4.260 1.00 95.88 107 HIS A N 1
ATOM 866 C CA . HIS A 1 107 ? 1.792 1.550 -5.628 1.00 95.88 107 HIS A CA 1
ATOM 867 C C . HIS A 1 107 ? 3.270 1.173 -5.624 1.00 95.88 107 HIS A C 1
ATOM 869 O O . HIS A 1 107 ? 4.025 1.577 -4.734 1.00 95.88 107 HIS A O 1
ATOM 875 N N . PHE A 1 108 ? 3.667 0.412 -6.635 1.00 95.31 108 PHE A N 1
ATOM 876 C CA . PHE A 1 108 ? 5.035 0.009 -6.916 1.00 95.31 108 PHE A CA 1
ATOM 877 C C . PHE A 1 108 ? 5.423 0.520 -8.282 1.00 95.31 108 PHE A C 1
ATOM 879 O O . PHE A 1 108 ? 4.608 0.538 -9.207 1.00 95.31 108 PHE A O 1
ATOM 886 N N . THR A 1 109 ? 6.689 0.871 -8.405 1.00 92.56 109 THR A N 1
ATOM 887 C CA . THR A 1 109 ? 7.210 1.503 -9.601 1.00 92.56 109 THR A CA 1
ATOM 888 C C . THR A 1 109 ? 8.074 0.553 -10.425 1.00 92.56 109 THR A C 1
ATOM 890 O O . THR A 1 109 ? 8.658 -0.412 -9.916 1.00 92.56 109 THR A O 1
ATOM 893 N N . GLU A 1 110 ? 8.171 0.843 -11.718 1.00 91.25 110 GLU A N 1
ATOM 894 C CA . GLU A 1 110 ? 9.108 0.228 -12.654 1.00 91.25 110 GLU A CA 1
ATOM 895 C C . GLU A 1 110 ? 10.057 1.271 -13.251 1.00 91.25 110 GLU A C 1
ATOM 897 O O . GLU A 1 110 ? 9.751 2.464 -13.299 1.00 91.25 110 GLU A O 1
ATOM 902 N N . LEU A 1 111 ? 11.210 0.817 -13.750 1.00 84.69 111 LEU A N 1
ATOM 903 C CA . LEU A 1 111 ? 12.045 1.645 -14.619 1.00 84.69 111 LEU A CA 1
ATOM 904 C C . LEU A 1 111 ? 11.513 1.563 -16.048 1.00 84.69 111 LEU A C 1
ATOM 906 O O . LEU A 1 111 ? 11.796 0.610 -16.779 1.00 84.69 111 LEU A O 1
ATOM 910 N N . PHE A 1 112 ? 10.787 2.591 -16.469 1.00 75.00 112 PHE A N 1
ATOM 911 C CA . PHE A 1 112 ? 10.336 2.704 -17.841 1.00 75.00 112 PHE A CA 1
ATOM 912 C C . PHE A 1 112 ? 11.470 3.188 -18.742 1.00 75.00 112 PHE A C 1
ATOM 914 O O . PHE A 1 112 ? 12.079 4.241 -18.544 1.00 75.00 112 PHE A O 1
ATOM 921 N N . THR A 1 113 ? 11.746 2.398 -19.776 1.00 67.62 113 THR A N 1
ATOM 922 C CA . THR A 1 113 ? 12.743 2.692 -20.813 1.00 67.62 113 THR A CA 1
ATOM 923 C C . THR A 1 113 ? 12.027 2.883 -22.148 1.00 67.62 113 THR A C 1
ATOM 925 O O . THR A 1 113 ? 12.244 2.164 -23.121 1.00 67.62 113 THR A O 1
ATOM 928 N N . GLY A 1 114 ? 11.103 3.845 -22.177 1.00 55.78 114 GLY A N 1
ATOM 929 C CA . GLY A 1 114 ? 10.295 4.193 -23.345 1.00 55.78 114 GLY A CA 1
ATOM 930 C C . GLY A 1 114 ? 11.091 4.844 -24.472 1.00 55.78 114 GLY A C 1
ATOM 931 O O . GLY A 1 114 ? 10.931 6.028 -24.747 1.00 55.78 114 GLY A O 1
ATOM 932 N N . GLY A 1 115 ? 11.925 4.062 -25.156 1.00 56.84 115 GLY A N 1
ATOM 933 C CA . GLY A 1 115 ? 12.598 4.446 -26.395 1.00 56.84 115 GLY A CA 1
ATOM 934 C C . GLY A 1 115 ? 13.956 5.143 -26.229 1.00 56.84 115 GLY A C 1
ATOM 935 O O . GLY A 1 115 ? 14.281 5.738 -25.209 1.00 56.84 115 GLY A O 1
ATOM 936 N N . VAL A 1 116 ? 14.758 5.068 -27.298 1.00 55.81 116 VAL A N 1
ATOM 937 C CA . VAL A 1 116 ? 16.214 5.344 -27.375 1.00 55.81 116 VAL A CA 1
ATOM 938 C C . VAL A 1 116 ? 16.628 6.788 -27.009 1.00 55.81 116 VAL A C 1
ATOM 940 O O . VAL A 1 116 ? 17.817 7.085 -26.948 1.00 55.81 116 VAL A O 1
ATOM 943 N N . ILE A 1 117 ? 15.681 7.702 -26.776 1.00 56.00 117 ILE A N 1
ATOM 944 C CA . ILE A 1 117 ? 15.943 9.153 -26.700 1.00 56.00 117 ILE A CA 1
ATOM 945 C C . ILE A 1 117 ? 15.635 9.751 -25.314 1.00 56.00 117 ILE A C 1
ATOM 947 O O . ILE A 1 117 ? 16.035 10.882 -25.044 1.00 56.00 117 ILE A O 1
ATOM 951 N N . VAL A 1 118 ? 14.998 9.012 -24.401 1.00 56.97 118 VAL A N 1
ATOM 952 C CA . VAL A 1 118 ? 14.660 9.519 -23.059 1.00 56.97 118 VAL A CA 1
ATOM 953 C C . VAL A 1 118 ? 15.452 8.748 -22.005 1.00 56.97 118 VAL A C 1
ATOM 955 O O . VAL A 1 118 ? 15.610 7.532 -22.106 1.00 56.97 118 VAL A O 1
ATOM 958 N N . ALA A 1 119 ? 15.997 9.454 -21.010 1.00 59.97 119 ALA A N 1
ATOM 959 C CA . ALA A 1 119 ? 16.599 8.804 -19.847 1.00 59.97 119 ALA A CA 1
ATOM 960 C C . ALA A 1 119 ? 15.553 7.902 -19.158 1.00 59.97 119 ALA A C 1
ATOM 962 O O . ALA A 1 119 ? 14.368 8.226 -19.230 1.00 59.97 119 ALA A O 1
ATOM 963 N N . PRO A 1 120 ? 15.954 6.796 -18.503 1.00 65.69 120 PRO A N 1
ATOM 964 C CA . PRO A 1 120 ? 15.025 5.964 -17.747 1.00 65.69 120 PRO A CA 1
ATOM 965 C C . PRO A 1 120 ? 14.241 6.811 -16.748 1.00 65.69 120 PRO A C 1
ATOM 967 O O . PRO A 1 120 ? 14.835 7.587 -15.995 1.00 65.69 120 PRO A O 1
ATOM 970 N N . ILE A 1 121 ? 12.922 6.657 -16.757 1.00 76.38 121 ILE A N 1
ATOM 971 C CA . ILE A 1 121 ? 12.020 7.339 -15.835 1.00 76.38 121 ILE A CA 1
ATOM 972 C C . ILE A 1 121 ? 11.339 6.268 -15.000 1.00 76.38 121 ILE A C 1
ATOM 974 O O . ILE A 1 121 ? 10.914 5.236 -15.514 1.00 76.38 121 ILE A O 1
ATOM 978 N N . GLU A 1 122 ? 11.278 6.502 -13.699 1.00 84.50 122 GLU A N 1
ATOM 979 C CA . GLU A 1 122 ? 10.507 5.662 -12.799 1.00 84.50 122 GLU A CA 1
ATOM 980 C C . GLU A 1 122 ? 9.026 6.038 -12.910 1.00 84.50 122 GLU A C 1
ATOM 982 O O . GLU A 1 122 ? 8.706 7.226 -12.889 1.00 84.50 122 GLU A O 1
ATOM 987 N N . GLN A 1 123 ? 8.149 5.049 -13.067 1.00 87.75 123 GLN A N 1
ATOM 988 C CA . GLN A 1 123 ? 6.699 5.245 -13.166 1.00 87.75 123 GLN A CA 1
ATOM 989 C C . GLN A 1 123 ? 5.957 4.177 -12.371 1.00 87.75 123 GLN A C 1
ATOM 991 O O . GLN A 1 123 ? 6.507 3.108 -12.104 1.00 87.75 123 GLN A O 1
ATOM 996 N N . ASP A 1 124 ? 4.709 4.459 -12.031 1.00 91.31 124 ASP A N 1
ATOM 997 C CA . ASP A 1 124 ? 3.778 3.498 -11.451 1.00 91.31 124 ASP A CA 1
ATOM 998 C C . ASP A 1 124 ? 3.573 2.278 -12.369 1.00 91.31 124 ASP A C 1
ATOM 1000 O O . ASP A 1 124 ? 3.498 2.408 -13.587 1.00 91.31 124 ASP A O 1
ATOM 1004 N N . TYR A 1 125 ? 3.518 1.080 -11.783 1.00 92.94 125 TYR A N 1
ATOM 1005 C CA . TYR A 1 125 ? 3.410 -0.184 -12.525 1.00 92.94 125 TYR A CA 1
ATOM 1006 C C . TYR A 1 125 ? 2.376 -1.140 -11.931 1.00 92.94 125 TYR A C 1
ATOM 1008 O O . TYR A 1 125 ? 1.532 -1.690 -12.639 1.00 92.94 125 TYR A O 1
ATOM 1016 N N . LEU A 1 126 ? 2.452 -1.363 -10.619 1.00 95.25 126 LEU A N 1
ATOM 1017 C CA . LEU A 1 126 ? 1.595 -2.299 -9.900 1.00 95.25 126 LEU A CA 1
ATOM 1018 C C . LEU A 1 126 ? 0.930 -1.568 -8.742 1.00 95.25 126 LEU A C 1
ATOM 1020 O O . LEU A 1 126 ? 1.615 -0.974 -7.914 1.00 95.25 126 LEU A O 1
ATOM 1024 N N . ALA A 1 127 ? -0.389 -1.671 -8.647 1.00 96.94 127 ALA A N 1
ATOM 1025 C CA . ALA A 1 127 ? -1.141 -1.339 -7.450 1.00 96.94 127 ALA A CA 1
ATOM 1026 C C . ALA A 1 127 ? -1.513 -2.617 -6.695 1.00 96.94 127 ALA A C 1
ATOM 1028 O O . ALA A 1 127 ? -2.012 -3.564 -7.304 1.00 96.94 127 ALA A O 1
ATOM 1029 N N . LEU A 1 128 ? -1.315 -2.626 -5.375 1.00 97.88 128 LEU A N 1
ATOM 1030 C CA . LEU A 1 128 ? -1.875 -3.630 -4.470 1.00 97.88 128 LEU A CA 1
ATOM 1031 C C . LEU A 1 128 ? -2.807 -2.946 -3.473 1.00 97.88 128 LEU A C 1
ATOM 1033 O O . LEU A 1 128 ? -2.358 -2.125 -2.666 1.00 97.88 128 LEU A O 1
ATOM 1037 N N . GLU A 1 129 ? -4.088 -3.304 -3.514 1.00 98.06 129 GLU A N 1
ATOM 1038 C CA . GLU A 1 129 ? -5.075 -2.907 -2.514 1.00 98.06 129 GLU A CA 1
ATOM 1039 C C . GLU A 1 129 ? -5.220 -4.017 -1.476 1.00 98.06 129 GLU A C 1
ATOM 1041 O O . GLU A 1 129 ? -5.636 -5.135 -1.779 1.00 98.06 129 GLU A O 1
ATOM 1046 N N . ILE A 1 130 ? -4.841 -3.712 -0.238 1.00 98.38 130 ILE A N 1
ATOM 1047 C CA . ILE A 1 130 ? -4.790 -4.679 0.857 1.00 98.38 130 ILE A CA 1
ATOM 1048 C C . ILE A 1 130 ? -5.938 -4.399 1.806 1.00 98.38 130 ILE A C 1
ATOM 1050 O O . ILE A 1 130 ? -5.969 -3.358 2.465 1.00 98.38 130 ILE A O 1
ATOM 1054 N N . TYR A 1 131 ? -6.853 -5.353 1.907 1.00 98.25 131 TYR A N 1
ATOM 1055 C CA . TYR A 1 131 ? -8.012 -5.275 2.780 1.00 98.25 131 TYR A CA 1
ATOM 1056 C C . TYR A 1 131 ? -7.673 -5.839 4.147 1.00 98.25 131 TYR A C 1
ATOM 1058 O O . TYR A 1 131 ? -7.050 -6.898 4.267 1.00 98.25 131 TYR A O 1
ATOM 1066 N N . PHE A 1 132 ? -8.117 -5.147 5.188 1.00 97.69 132 PHE A N 1
ATOM 1067 C CA . PHE A 1 132 ? -7.851 -5.561 6.551 1.00 97.69 132 PHE A CA 1
ATOM 1068 C C . PHE A 1 132 ? -9.070 -5.414 7.447 1.00 97.69 132 PHE A C 1
ATOM 1070 O O . PHE A 1 132 ? -9.982 -4.609 7.224 1.00 97.69 132 PHE A O 1
ATOM 1077 N N . SER A 1 133 ? -9.025 -6.167 8.537 1.00 96.62 133 SER A N 1
ATOM 1078 C CA . SER A 1 133 ? -9.819 -5.904 9.717 1.00 96.62 133 SER A CA 1
ATOM 1079 C C . SER A 1 133 ? -8.913 -5.769 10.934 1.00 96.62 133 SER A C 1
ATOM 1081 O O . SER A 1 133 ? -7.833 -6.353 10.984 1.00 96.62 133 SER A O 1
ATOM 1083 N N . PHE A 1 134 ? -9.327 -4.975 11.914 1.00 94.12 134 PHE A N 1
ATOM 1084 C CA . PHE A 1 134 ? -8.604 -4.851 13.170 1.00 94.12 134 PHE A CA 1
ATOM 1085 C C . PHE A 1 134 ? -9.555 -4.944 14.355 1.00 94.12 134 PHE A C 1
ATOM 1087 O O . PHE A 1 134 ? -10.572 -4.246 14.430 1.00 94.12 134 PHE A O 1
ATOM 1094 N N . GLN A 1 135 ? -9.206 -5.829 15.285 1.00 91.56 135 GLN A N 1
ATOM 1095 C CA . GLN A 1 135 ? -9.954 -6.089 16.504 1.00 91.56 135 GLN A CA 1
ATOM 1096 C C . GLN A 1 135 ? -8.984 -6.53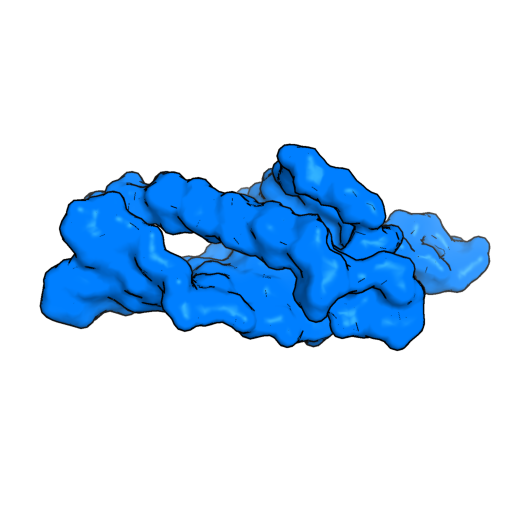8 17.600 1.00 91.56 135 GLN A C 1
ATOM 1098 O O . GLN A 1 135 ? -8.037 -7.269 17.340 1.00 91.56 135 GLN A O 1
ATOM 1103 N N . ASN A 1 136 ? -9.216 -6.101 18.841 1.00 86.81 136 ASN A N 1
ATOM 1104 C CA . ASN A 1 136 ? -8.443 -6.530 20.016 1.00 86.81 136 ASN A CA 1
ATOM 1105 C C . ASN A 1 136 ? -6.913 -6.332 19.916 1.00 86.81 136 ASN A C 1
ATOM 1107 O O . ASN A 1 136 ? -6.164 -7.037 20.584 1.00 86.81 136 ASN A O 1
ATOM 1111 N N . GLY A 1 137 ? -6.438 -5.358 19.132 1.00 86.94 137 GLY A N 1
ATOM 1112 C CA . GLY A 1 137 ? -5.000 -5.108 18.979 1.00 86.94 137 GLY A CA 1
ATOM 1113 C C . GLY A 1 137 ? -4.328 -5.901 17.858 1.00 86.94 137 GLY A C 1
ATOM 1114 O O . GLY A 1 137 ? -3.125 -5.747 17.665 1.00 86.94 137 GLY A O 1
ATOM 1115 N N . GLU A 1 138 ? -5.080 -6.697 17.100 1.00 90.69 138 GLU A N 1
ATOM 1116 C CA . GLU A 1 138 ? -4.561 -7.527 16.014 1.00 90.69 138 GLU A CA 1
ATOM 1117 C C . GLU A 1 138 ? -5.106 -7.064 14.661 1.00 90.69 138 GLU A C 1
ATOM 1119 O O . GLU A 1 138 ? -6.292 -6.754 14.530 1.00 90.69 138 GLU A O 1
ATOM 1124 N N . VAL A 1 139 ? -4.217 -6.997 13.664 1.00 95.50 139 VAL A N 1
ATOM 1125 C CA . VAL A 1 139 ? -4.566 -6.738 12.262 1.00 95.50 139 VAL A CA 1
ATOM 1126 C C . VAL A 1 139 ? -4.677 -8.082 11.554 1.00 95.50 139 VAL A C 1
ATOM 1128 O O . VAL A 1 139 ? -3.728 -8.862 11.545 1.00 95.50 139 VAL A O 1
ATOM 1131 N N . GLU A 1 140 ? -5.823 -8.328 10.937 1.00 96.19 140 GLU A N 1
ATOM 1132 C CA . GLU A 1 140 ? -6.088 -9.472 10.076 1.00 96.19 140 GLU A CA 1
ATOM 1133 C C . GLU A 1 140 ? -6.171 -8.981 8.631 1.00 96.19 140 GLU A C 1
ATOM 1135 O O . GLU A 1 140 ? -6.977 -8.101 8.324 1.00 96.19 140 GLU A O 1
ATOM 1140 N N . ILE A 1 141 ? -5.361 -9.552 7.741 1.00 97.25 141 ILE A N 1
ATOM 1141 C CA . ILE A 1 141 ? -5.461 -9.295 6.303 1.00 97.25 141 ILE A CA 1
ATOM 1142 C C . ILE A 1 141 ? -6.546 -10.196 5.727 1.00 97.25 141 ILE A C 1
ATOM 1144 O O . ILE A 1 141 ? -6.470 -11.418 5.838 1.00 97.25 141 ILE A O 1
ATOM 1148 N N . THR A 1 142 ? -7.565 -9.589 5.126 1.00 96.75 142 THR A N 1
ATOM 1149 C CA . THR A 1 142 ? -8.760 -10.295 4.646 1.00 96.75 142 THR A CA 1
ATOM 1150 C C . THR A 1 142 ? -8.774 -10.496 3.135 1.00 96.75 142 THR A C 1
ATOM 1152 O O . THR A 1 142 ? -9.591 -11.263 2.635 1.00 96.75 142 THR A O 1
ATOM 1155 N N . GLY A 1 143 ? -7.900 -9.809 2.400 1.00 96.94 143 GLY A N 1
ATOM 1156 C CA . GLY A 1 143 ? -7.807 -9.923 0.949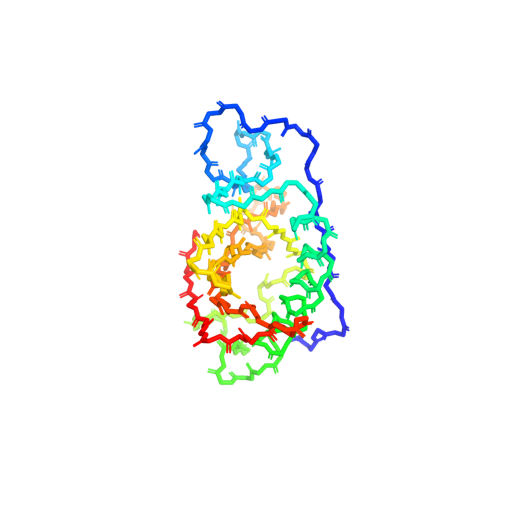 1.00 96.94 143 GLY A CA 1
ATOM 1157 C C . GLY A 1 143 ? -6.752 -8.996 0.361 1.00 96.94 143 GLY A C 1
ATOM 1158 O O . GLY A 1 143 ? -6.309 -8.052 1.019 1.00 96.94 143 GLY A O 1
ATOM 1159 N N . ILE A 1 144 ? -6.359 -9.281 -0.878 1.00 97.56 144 ILE A N 1
ATOM 1160 C CA . ILE A 1 144 ? -5.438 -8.464 -1.666 1.00 97.56 144 ILE A CA 1
ATOM 1161 C C . ILE A 1 144 ? -5.947 -8.466 -3.105 1.00 97.56 144 ILE A C 1
ATOM 1163 O O . ILE A 1 144 ? -6.106 -9.542 -3.682 1.00 97.56 144 ILE A O 1
ATOM 1167 N N . ASP A 1 145 ? -6.141 -7.282 -3.673 1.00 96.81 145 ASP A N 1
ATOM 1168 C CA . ASP A 1 145 ? -6.375 -7.100 -5.102 1.00 96.81 145 ASP A CA 1
ATOM 1169 C C . ASP A 1 145 ? -5.134 -6.480 -5.747 1.00 96.81 145 ASP A C 1
ATOM 1171 O O . ASP A 1 145 ? -4.458 -5.642 -5.150 1.00 96.81 145 ASP A O 1
ATOM 1175 N N . SER A 1 146 ? -4.834 -6.889 -6.979 1.00 95.19 146 SER A N 1
ATOM 1176 C CA . SER A 1 146 ? -3.718 -6.359 -7.763 1.00 95.19 146 SER A CA 1
ATOM 1177 C C . SER A 1 146 ? -4.201 -5.786 -9.085 1.00 95.19 146 SER A C 1
ATOM 1179 O O . SER A 1 146 ? -4.971 -6.443 -9.789 1.00 95.19 146 SER A O 1
ATOM 1181 N N . ALA A 1 147 ? -3.696 -4.617 -9.463 1.00 94.44 147 ALA A N 1
ATOM 1182 C CA . ALA A 1 147 ? -4.034 -3.965 -10.721 1.00 94.44 147 ALA A CA 1
ATOM 1183 C C . ALA A 1 147 ? -2.793 -3.386 -11.405 1.00 94.44 147 ALA A C 1
ATOM 1185 O O . ALA A 1 147 ? -1.859 -2.935 -10.743 1.00 94.44 147 ALA A O 1
ATOM 1186 N N . SER A 1 148 ? -2.808 -3.391 -12.738 1.00 91.62 148 SER A N 1
ATOM 1187 C CA . SER A 1 148 ? -1.922 -2.537 -13.532 1.00 91.62 148 SER A CA 1
ATOM 1188 C C . SER A 1 148 ? -2.458 -1.115 -13.465 1.00 91.62 148 SER A C 1
ATOM 1190 O O . SER A 1 148 ? -3.677 -0.923 -13.521 1.00 91.62 148 SER A O 1
ATOM 1192 N N . ILE A 1 149 ? -1.555 -0.150 -13.367 1.00 83.25 149 ILE A N 1
ATOM 1193 C CA . ILE A 1 149 ? -1.859 1.282 -13.275 1.00 83.25 149 ILE A CA 1
ATOM 1194 C C . ILE A 1 149 ? -1.164 2.055 -14.388 1.00 83.25 149 ILE A C 1
ATOM 1196 O O . ILE A 1 149 ? -0.130 1.551 -14.879 1.00 83.25 149 ILE A O 1
#

Secondary structure (DSSP, 8-state):
---S--EE----S---S-PPP--BTTBPPPPPEEEEES--HHHHHHHHHHHHHHHHHHHHHHHH-TTTSBS-TTSSSBTTTEEEEEEEEEEEEEEETTEEEEEEEEEEEEEE--STTS--EEEEEEEEEEEEEEETTEEEEEEEEEEE-

Foldseek 3Di:
DQDPAAAEDAADAADPVLDFFWPDPVDDGHGAREAEAPDDPVRCVLVVVQVVVVVRVVVSVQLRDCVRANCDPPDPPHSVFFPRYKYWRYWHWYDDDQKIKTKTKMWTWGQDPPDDPDDTDIGTFKIKIWIWMDHPSHIDTDDIDMDGD

Organism: NCBI:txid2022662

Sequence (149 aa):
MNFEKLNKLNFEAKNNENHHVCWDVDHTPTAPRLCYTNISEKEISILDPLLERAVYQTVLDYLNEEALCNADPDMFPCRSRLTGNYYIAEKCCVKQENRFHGSVLTHFTELFTGGVIVAPIEQDYLALEIYFSFQNGEVEITGIDSASI

Radius of gyration: 16.28 Å; chains: 1; bounding box: 36×37×47 Å

pLDDT: mean 89.22, std 9.71, range [55.78, 98.38]